Protein AF-A0A3D3HAF3-F1 (afdb_monomer_lite)

pLDDT: mean 91.96, std 9.06, range [55.16, 98.12]

Sequence (69 aa):
MSDQEMYGTFNMGAGFAVMLPVGDADQVLQTAKKLNLQAWTAGKVEAGPKQVVIKPKNITFAADALEVR

Secondary structure (DSSP, 8-state):
--HHHHHHHS-TT--------GGGHHHHHHHHHHTT----------SSSSEEEEGGGTEEEEGGG-S--

Radius of gyration: 14.04 Å; chains: 1; bounding box: 33×23×32 Å

Foldseek 3Di:
DDPQVCVLADPVPPPDDDADDPVCVVVVCVVCVVVVHDDDPPDHDDPDFPWDAPPVRRDIQHPVNNPRD

Structure (mmCIF, N/CA/C/O backbone):
data_AF-A0A3D3HAF3-F1
#
_entry.id   AF-A0A3D3HAF3-F1
#
loop_
_atom_site.group_PDB
_atom_site.id
_atom_site.type_symbol
_atom_site.label_atom_id
_atom_site.label_alt_id
_atom_site.label_comp_id
_atom_site.label_asym_id
_atom_site.label_entity_id
_atom_site.label_seq_id
_atom_site.pdbx_PDB_ins_code
_atom_site.Cartn_x
_atom_site.Cartn_y
_atom_site.Cartn_z
_atom_site.occupancy
_atom_site.B_iso_or_equiv
_atom_site.auth_seq_id
_atom_site.auth_comp_id
_atom_site.auth_asym_id
_atom_site.auth_atom_id
_atom_site.pdbx_PDB_model_num
ATOM 1 N N . MET A 1 1 ? 16.051 13.035 -9.684 1.00 71.81 1 MET A N 1
ATOM 2 C CA . MET A 1 1 ? 15.351 11.764 -9.433 1.00 71.81 1 MET A CA 1
ATOM 3 C C . MET A 1 1 ? 13.997 11.839 -10.109 1.00 71.81 1 MET A C 1
ATOM 5 O O . MET A 1 1 ? 13.313 12.843 -9.940 1.00 71.81 1 MET A O 1
ATOM 9 N N . SER A 1 2 ? 13.666 10.853 -10.933 1.00 91.94 2 SER A N 1
ATOM 10 C CA . SER A 1 2 ? 12.355 10.726 -11.576 1.00 91.94 2 SER A CA 1
ATOM 11 C C . SER A 1 2 ? 11.307 10.200 -10.590 1.00 91.94 2 SER A C 1
ATOM 13 O O . SER A 1 2 ? 11.658 9.555 -9.604 1.00 91.94 2 SER A O 1
ATOM 15 N N . ASP A 1 3 ? 10.018 10.419 -10.867 1.00 93.31 3 ASP A N 1
ATOM 16 C CA . ASP A 1 3 ? 8.936 9.834 -10.061 1.00 93.31 3 ASP A CA 1
ATOM 17 C C . ASP A 1 3 ? 9.074 8.303 -9.968 1.00 93.31 3 ASP A C 1
ATOM 19 O O . ASP A 1 3 ? 8.882 7.730 -8.901 1.00 93.31 3 ASP A O 1
ATOM 23 N N . GLN A 1 4 ? 9.480 7.631 -11.048 1.00 92.38 4 GLN A N 1
ATOM 24 C CA . GLN A 1 4 ? 9.701 6.184 -11.039 1.00 92.38 4 GLN A CA 1
ATOM 25 C C . GLN A 1 4 ? 10.803 5.758 -10.058 1.00 92.38 4 GLN A C 1
ATOM 27 O O . GLN A 1 4 ? 10.612 4.798 -9.318 1.00 92.38 4 GLN A O 1
ATOM 32 N N . GLU A 1 5 ? 11.923 6.482 -10.003 1.00 91.81 5 GLU A N 1
ATOM 33 C CA . GLU A 1 5 ? 12.984 6.229 -9.015 1.00 91.81 5 GLU A CA 1
ATOM 34 C C . GLU A 1 5 ? 12.497 6.511 -7.587 1.00 91.81 5 GLU A C 1
ATOM 36 O O . GLU A 1 5 ? 12.743 5.720 -6.682 1.00 91.81 5 GLU A O 1
ATOM 41 N N . MET A 1 6 ? 11.745 7.598 -7.381 1.00 94.44 6 MET A N 1
ATOM 42 C CA . MET A 1 6 ? 11.213 7.951 -6.060 1.00 94.44 6 MET A CA 1
ATOM 43 C C . MET A 1 6 ? 10.288 6.861 -5.502 1.00 94.44 6 MET A C 1
ATOM 45 O O . MET A 1 6 ? 10.459 6.447 -4.359 1.00 94.44 6 MET A O 1
ATOM 49 N N . TYR A 1 7 ? 9.348 6.361 -6.310 1.00 92.56 7 TYR A N 1
ATOM 50 C CA . TYR A 1 7 ? 8.414 5.299 -5.909 1.00 92.56 7 TYR A CA 1
ATOM 51 C C . TYR A 1 7 ? 9.043 3.898 -5.874 1.00 92.56 7 TYR A C 1
ATOM 53 O O . TYR A 1 7 ? 8.466 3.000 -5.265 1.00 92.56 7 TYR A O 1
ATOM 61 N N . GLY A 1 8 ? 10.194 3.699 -6.522 1.00 91.19 8 GLY A N 1
ATOM 62 C CA . GLY A 1 8 ? 10.958 2.451 -6.450 1.00 91.19 8 GLY A CA 1
ATOM 63 C C . GLY A 1 8 ? 11.868 2.354 -5.221 1.00 91.19 8 GLY A C 1
ATOM 64 O O . GLY A 1 8 ? 12.217 1.248 -4.819 1.00 91.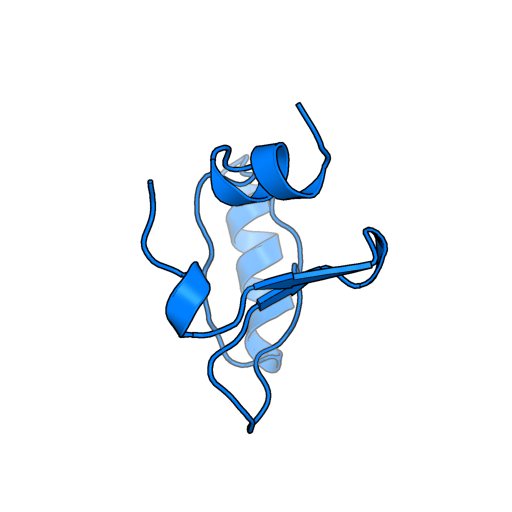19 8 GLY A O 1
ATOM 65 N N . THR A 1 9 ? 12.241 3.488 -4.617 1.00 90.31 9 THR A N 1
ATOM 66 C CA . THR A 1 9 ? 13.205 3.543 -3.501 1.00 90.31 9 THR A CA 1
ATOM 67 C C . THR A 1 9 ? 12.575 3.969 -2.175 1.00 90.31 9 THR A C 1
ATOM 69 O O . THR A 1 9 ? 12.946 3.453 -1.122 1.00 90.31 9 THR A O 1
ATOM 72 N N . PHE A 1 10 ? 11.627 4.908 -2.185 1.00 92.25 10 PHE A N 1
ATOM 73 C CA . PHE A 1 10 ? 11.033 5.455 -0.966 1.00 92.25 10 PHE A CA 1
ATOM 74 C C . PHE A 1 10 ? 9.604 4.956 -0.757 1.00 92.25 10 PHE A C 1
ATOM 76 O O . PHE A 1 10 ? 8.853 4.707 -1.693 1.00 92.25 10 PHE A O 1
ATOM 83 N N . ASN A 1 11 ? 9.189 4.886 0.507 1.00 92.00 11 ASN A N 1
ATOM 84 C CA . ASN A 1 11 ? 7.845 4.449 0.894 1.00 92.00 11 ASN A CA 1
ATOM 85 C C . ASN A 1 11 ? 6.730 5.469 0.579 1.00 92.00 11 ASN A C 1
ATOM 87 O O . ASN A 1 11 ? 5.548 5.177 0.755 1.00 92.00 11 ASN A O 1
ATOM 91 N N . MET A 1 12 ? 7.104 6.683 0.161 1.00 94.00 12 MET A N 1
ATOM 92 C CA . MET A 1 12 ? 6.198 7.783 -0.183 1.00 94.00 12 MET A CA 1
ATOM 93 C C . MET A 1 12 ? 5.138 8.086 0.893 1.00 94.00 12 MET A C 1
ATOM 95 O O . MET A 1 12 ? 4.014 8.473 0.579 1.00 94.00 12 MET A O 1
ATOM 99 N N . GLY A 1 13 ? 5.506 7.927 2.170 1.00 91.88 13 GLY A N 1
ATOM 100 C CA . GLY A 1 13 ? 4.650 8.206 3.327 1.00 91.88 13 GLY A CA 1
ATOM 101 C C . GLY A 1 13 ? 3.854 7.007 3.853 1.00 91.88 13 GLY A C 1
ATOM 102 O O . GLY A 1 13 ? 3.201 7.135 4.887 1.00 91.88 13 GLY A O 1
ATOM 103 N N . ALA A 1 14 ? 3.926 5.840 3.205 1.00 92.94 14 ALA A N 1
ATOM 104 C CA . ALA A 1 14 ? 3.236 4.621 3.629 1.00 92.94 14 ALA A CA 1
ATOM 105 C C . ALA A 1 14 ? 4.227 3.580 4.178 1.00 92.94 14 ALA A C 1
ATOM 107 O O . ALA A 1 14 ? 4.867 2.856 3.424 1.00 92.94 14 ALA A O 1
ATOM 108 N N . GLY A 1 15 ? 4.360 3.484 5.505 1.00 92.50 15 GLY A N 1
ATOM 109 C CA . GLY A 1 15 ? 5.342 2.591 6.142 1.00 92.50 15 GLY A CA 1
ATOM 110 C C . GLY A 1 15 ? 5.012 1.094 6.074 1.00 92.50 15 GLY A C 1
ATOM 111 O O . GLY A 1 15 ? 5.908 0.266 6.213 1.00 92.50 15 GLY A O 1
ATOM 112 N N . PHE A 1 16 ? 3.744 0.737 5.872 1.00 90.75 16 PHE A N 1
ATOM 113 C CA . PHE A 1 16 ? 3.290 -0.645 5.736 1.00 90.75 16 PHE A CA 1
ATOM 114 C C . PHE A 1 16 ? 2.002 -0.708 4.910 1.00 90.75 16 PHE A C 1
ATOM 116 O O . PHE A 1 16 ? 1.279 0.281 4.779 1.00 90.75 16 PHE A O 1
ATOM 123 N N . ALA A 1 17 ? 1.704 -1.893 4.382 1.00 93.88 17 ALA A N 1
ATOM 124 C 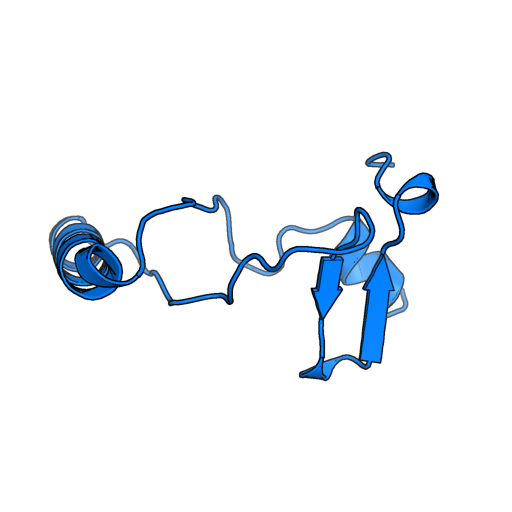CA . ALA A 1 17 ? 0.460 -2.195 3.689 1.00 93.88 17 ALA A CA 1
ATOM 125 C C . ALA A 1 17 ? -0.144 -3.480 4.261 1.00 93.88 17 ALA A C 1
ATOM 127 O O . ALA A 1 17 ? 0.579 -4.416 4.601 1.00 93.88 17 ALA A O 1
ATOM 128 N N . VAL A 1 18 ? -1.472 -3.526 4.356 1.00 94.56 18 VAL A N 1
ATOM 129 C CA . VAL A 1 18 ? -2.219 -4.711 4.792 1.00 94.56 18 VAL A CA 1
ATOM 130 C C . VAL A 1 18 ? -3.139 -5.136 3.660 1.00 94.56 18 VAL A C 1
ATOM 132 O O . VAL A 1 18 ? -3.868 -4.319 3.102 1.00 94.56 18 VAL A O 1
ATOM 135 N N . MET A 1 19 ? -3.092 -6.420 3.321 1.00 95.88 19 MET A N 1
ATOM 136 C CA . MET A 1 19 ? -3.933 -7.030 2.295 1.00 95.88 19 MET A CA 1
ATOM 137 C C . MET A 1 19 ? -5.066 -7.769 3.000 1.00 95.88 19 MET A C 1
ATOM 139 O O . MET A 1 19 ? -4.806 -8.620 3.848 1.00 95.88 19 MET A O 1
ATOM 143 N N . LEU A 1 20 ? -6.310 -7.417 2.684 1.00 96.50 20 LEU A N 1
ATOM 144 C CA . LEU A 1 20 ? -7.497 -7.912 3.381 1.00 96.50 20 LEU A CA 1
ATOM 145 C C . LEU A 1 20 ? -8.705 -8.026 2.435 1.00 96.50 20 LEU A C 1
ATOM 147 O O . LEU A 1 20 ? -8.699 -7.402 1.367 1.00 96.50 20 LEU A O 1
ATOM 151 N N . PRO A 1 21 ? -9.742 -8.804 2.799 1.00 97.00 21 PRO A N 1
ATOM 152 C CA . PRO A 1 21 ? -11.014 -8.817 2.083 1.00 97.00 21 PRO A CA 1
ATOM 153 C C . PRO A 1 21 ? -11.669 -7.434 2.075 1.00 97.00 21 PRO A C 1
ATOM 155 O O . PRO A 1 21 ? -11.728 -6.763 3.099 1.00 97.00 21 PRO A O 1
ATOM 158 N N . VAL A 1 22 ? -12.231 -7.019 0.938 1.00 94.06 22 VAL A N 1
ATOM 159 C CA . VAL A 1 22 ? -12.796 -5.664 0.770 1.00 94.06 22 VAL A CA 1
ATOM 160 C C . VAL A 1 22 ? -13.854 -5.295 1.824 1.00 94.06 22 VAL A C 1
ATOM 162 O O . VAL A 1 22 ? -13.933 -4.134 2.214 1.00 94.06 22 VAL A O 1
ATOM 165 N N . GLY A 1 23 ? -14.620 -6.273 2.322 1.00 96.62 23 GLY A N 1
ATOM 166 C CA . GLY A 1 23 ? -15.640 -6.062 3.357 1.00 96.62 23 GLY A CA 1
ATOM 167 C C . GLY A 1 23 ? -15.085 -5.641 4.723 1.00 96.62 23 GLY A C 1
ATOM 168 O O . GLY A 1 23 ? -15.807 -5.022 5.498 1.00 96.62 23 GLY A O 1
ATOM 169 N N . ASP A 1 24 ? -13.804 -5.903 4.995 1.00 97.25 24 ASP A N 1
ATOM 170 C CA . ASP A 1 24 ? -13.171 -5.601 6.285 1.00 97.25 24 ASP A CA 1
ATOM 171 C C . ASP A 1 24 ? -12.471 -4.229 6.297 1.00 97.25 24 ASP A C 1
ATOM 173 O O . ASP A 1 24 ? -11.991 -3.778 7.343 1.00 97.25 24 ASP A O 1
ATOM 177 N N . ALA A 1 25 ? -12.401 -3.543 5.149 1.00 96.31 25 ALA A N 1
ATOM 178 C CA . ALA A 1 25 ? -11.625 -2.313 4.985 1.00 96.31 25 ALA A CA 1
ATOM 179 C C . ALA A 1 25 ? -12.062 -1.206 5.959 1.00 96.31 25 ALA A C 1
ATOM 181 O O . ALA A 1 25 ? -11.221 -0.614 6.638 1.00 96.31 25 ALA A O 1
ATOM 182 N N . ASP A 1 26 ? -13.369 -0.969 6.091 1.00 96.69 26 ASP A N 1
ATOM 183 C CA . ASP A 1 26 ? -13.900 0.083 6.965 1.00 96.69 26 ASP A CA 1
ATOM 184 C C . ASP A 1 26 ? -13.591 -0.186 8.442 1.00 96.69 26 ASP A C 1
ATOM 186 O O . ASP A 1 26 ? -13.207 0.727 9.178 1.00 96.69 26 ASP A O 1
ATOM 190 N N . GLN A 1 27 ? -13.696 -1.444 8.881 1.00 97.50 27 GLN A N 1
ATOM 191 C CA . GLN A 1 27 ? -13.368 -1.831 10.253 1.00 97.50 27 GLN A CA 1
ATOM 192 C C . GLN A 1 27 ? -11.880 -1.607 10.551 1.00 97.50 27 GLN A C 1
ATOM 194 O O . GLN A 1 27 ? -11.521 -1.107 11.624 1.00 97.50 27 GLN A O 1
ATOM 199 N N . VAL A 1 28 ? -11.003 -1.945 9.604 1.00 97.31 28 VAL A N 1
ATOM 200 C CA . VAL A 1 28 ? -9.559 -1.726 9.745 1.00 97.31 28 VAL A CA 1
ATOM 201 C C . VAL A 1 28 ? -9.218 -0.237 9.760 1.00 97.31 28 VAL A C 1
ATOM 203 O O . VAL A 1 28 ? -8.467 0.191 10.638 1.00 97.31 28 VAL A O 1
ATOM 206 N N . LEU A 1 29 ? -9.819 0.581 8.892 1.00 96.81 29 LEU A N 1
ATOM 207 C CA . LEU A 1 29 ? -9.629 2.038 8.901 1.00 96.81 29 LEU A CA 1
ATOM 208 C C . LEU A 1 29 ? -10.101 2.676 10.217 1.00 96.81 29 LEU A C 1
ATOM 210 O O . LEU A 1 29 ? -9.403 3.515 10.792 1.00 96.81 29 LEU A O 1
ATOM 214 N N . GLN A 1 30 ? -11.251 2.248 10.746 1.00 97.69 30 GLN A N 1
ATOM 215 C CA . GLN A 1 30 ? -11.732 2.701 12.055 1.00 97.69 30 GLN A CA 1
ATOM 216 C C . GLN A 1 30 ? -10.779 2.303 13.187 1.00 97.69 30 GLN A C 1
ATOM 218 O O . GLN A 1 30 ? -10.556 3.084 14.113 1.00 97.69 30 GLN A O 1
ATOM 223 N N . THR A 1 31 ? -10.205 1.102 13.118 1.00 97.12 31 THR A N 1
ATOM 224 C CA . THR A 1 31 ? -9.242 0.607 14.109 1.00 97.12 31 THR A CA 1
ATOM 225 C C . THR A 1 31 ? -7.938 1.400 14.049 1.00 97.12 31 THR A C 1
ATOM 227 O O . THR A 1 31 ? -7.470 1.869 15.084 1.00 97.12 31 THR A O 1
ATOM 230 N N . ALA A 1 32 ? -7.402 1.644 12.851 1.00 96.69 32 ALA A N 1
ATOM 231 C CA . ALA A 1 32 ? -6.226 2.486 12.643 1.00 96.69 32 ALA A CA 1
ATOM 232 C C . ALA A 1 32 ? -6.430 3.887 13.239 1.00 96.69 32 ALA A C 1
ATOM 234 O O . ALA A 1 32 ? -5.594 4.360 14.008 1.00 96.69 32 ALA A O 1
ATOM 235 N N . LYS A 1 33 ? -7.598 4.500 12.999 1.00 97.00 33 LYS A N 1
ATOM 236 C CA . LYS A 1 33 ? -7.953 5.802 13.579 1.00 97.00 33 LYS A CA 1
ATOM 237 C C . LYS A 1 33 ? -7.943 5.790 15.112 1.00 97.00 33 LYS A C 1
ATOM 239 O O . LYS A 1 33 ? -7.435 6.731 15.712 1.00 97.00 33 LYS A O 1
ATOM 244 N N . LYS A 1 34 ? -8.468 4.739 15.757 1.00 98.12 34 LYS A N 1
ATOM 245 C CA . LYS A 1 34 ? -8.442 4.590 17.231 1.00 98.12 34 LYS A CA 1
ATOM 246 C C . LYS A 1 34 ? -7.020 4.475 17.786 1.00 98.12 34 LYS A C 1
ATOM 248 O O . LYS A 1 34 ? -6.776 4.883 18.915 1.00 98.12 34 LYS A O 1
ATOM 253 N N . LEU A 1 35 ? -6.097 3.940 16.992 1.00 96.88 35 LEU A N 1
ATOM 254 C CA . LEU A 1 35 ? -4.676 3.824 17.321 1.00 96.88 35 LEU A CA 1
ATOM 255 C C . LEU A 1 35 ? -3.865 5.076 16.936 1.00 96.88 35 LEU A C 1
ATOM 257 O O . LEU A 1 35 ? -2.640 5.042 17.001 1.00 96.88 35 LEU A O 1
ATOM 261 N N . ASN A 1 36 ? -4.522 6.171 16.529 1.00 96.81 36 ASN A N 1
ATOM 262 C CA . ASN A 1 36 ? -3.886 7.380 15.991 1.00 96.81 36 ASN A CA 1
ATOM 263 C C . ASN A 1 36 ? -2.977 7.120 14.774 1.00 96.81 36 ASN A C 1
ATOM 265 O O . ASN A 1 36 ? -2.028 7.863 14.525 1.00 96.81 36 ASN A O 1
ATOM 269 N N . LEU A 1 37 ? -3.280 6.082 13.991 1.00 95.88 37 LEU A N 1
ATOM 270 C CA . LEU A 1 37 ? -2.611 5.783 12.730 1.00 95.88 37 LEU A CA 1
ATOM 271 C C . LEU A 1 37 ? -3.395 6.389 11.563 1.00 95.88 37 LEU A C 1
ATOM 273 O O . LEU A 1 37 ? -4.623 6.286 11.495 1.00 95.88 37 LEU A O 1
ATOM 277 N N . GLN A 1 38 ? -2.674 6.988 10.616 1.00 95.19 38 GLN A N 1
ATOM 278 C CA . GLN A 1 38 ? -3.239 7.369 9.324 1.00 95.19 38 GLN A CA 1
ATOM 279 C C . GLN A 1 38 ? -3.213 6.159 8.391 1.00 95.19 38 GLN A C 1
ATOM 281 O O . GLN A 1 38 ? -2.180 5.511 8.237 1.00 95.19 38 GLN A O 1
ATOM 286 N N . ALA A 1 39 ? -4.356 5.853 7.788 1.00 96.19 39 ALA A N 1
ATOM 287 C CA . ALA A 1 39 ? -4.510 4.745 6.861 1.00 96.19 39 ALA A CA 1
ATOM 288 C C . ALA A 1 39 ? -5.513 5.113 5.766 1.00 96.19 39 ALA A C 1
ATOM 290 O O . ALA A 1 39 ? -6.415 5.928 5.976 1.00 96.19 39 ALA A O 1
ATOM 291 N N . TRP A 1 40 ? -5.355 4.487 4.603 1.00 95.12 40 TR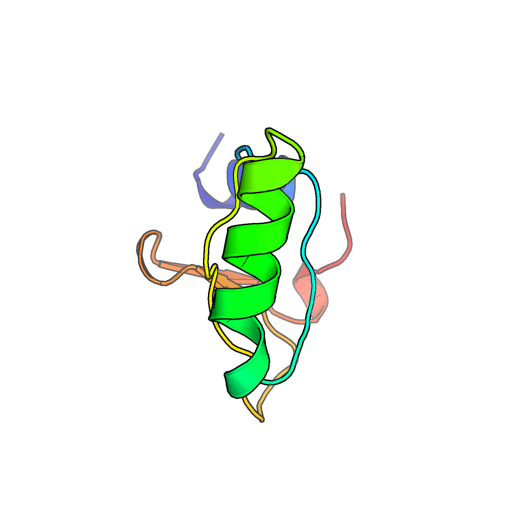P A N 1
ATOM 292 C CA . TRP A 1 40 ? -6.178 4.722 3.421 1.00 95.12 40 TRP A CA 1
ATOM 293 C C . TRP A 1 40 ? -6.385 3.405 2.677 1.00 95.12 40 TRP A C 1
ATOM 295 O O . TRP A 1 40 ? -5.524 2.523 2.710 1.00 95.12 40 TRP A O 1
ATOM 305 N N . THR A 1 41 ? -7.482 3.297 1.932 1.00 95.38 41 THR A N 1
ATOM 306 C CA . THR A 1 41 ? -7.638 2.236 0.931 1.00 95.38 41 THR A CA 1
ATOM 307 C C . THR A 1 41 ? -6.733 2.551 -0.260 1.00 95.38 41 THR A C 1
ATOM 309 O O . THR A 1 41 ? -7.091 3.340 -1.131 1.00 95.38 41 THR A O 1
ATOM 312 N N . ALA A 1 42 ? -5.533 1.965 -0.276 1.00 94.06 42 ALA A N 1
ATOM 313 C CA . ALA A 1 42 ? -4.485 2.291 -1.248 1.00 94.06 42 ALA A CA 1
ATOM 314 C C . ALA A 1 42 ? -4.720 1.702 -2.653 1.00 94.06 42 ALA A C 1
ATOM 316 O O . ALA A 1 42 ? -4.134 2.166 -3.630 1.00 94.06 42 ALA A O 1
ATOM 317 N N . GLY A 1 43 ? -5.565 0.678 -2.776 1.00 95.12 43 GLY A N 1
ATOM 318 C CA . GLY A 1 43 ? -5.833 0.017 -4.047 1.00 95.12 43 GLY A CA 1
ATOM 319 C C . GLY A 1 43 ? -6.457 -1.359 -3.864 1.00 95.12 43 GLY A C 1
ATOM 320 O O . GLY A 1 43 ? -7.068 -1.647 -2.838 1.00 95.12 43 GLY A O 1
ATOM 321 N N . LYS A 1 44 ? -6.303 -2.204 -4.883 1.00 96.31 44 LYS A N 1
ATOM 322 C CA . LYS A 1 44 ? -6.805 -3.579 -4.909 1.00 96.31 44 LYS A CA 1
ATOM 323 C C . LYS A 1 44 ? -5.823 -4.496 -5.627 1.00 96.31 44 LYS A C 1
ATOM 325 O O . LYS A 1 44 ? -5.026 -4.038 -6.443 1.00 96.31 44 LYS A O 1
ATOM 330 N N . VAL A 1 45 ? -5.932 -5.785 -5.339 1.00 95.81 45 VAL A N 1
ATOM 331 C CA . VAL A 1 45 ? -5.201 -6.854 -6.022 1.00 95.81 45 VAL A CA 1
ATOM 332 C C . VAL A 1 45 ? -6.144 -7.504 -7.013 1.00 95.81 45 VAL A C 1
ATOM 334 O O . VAL A 1 45 ? -7.289 -7.804 -6.680 1.00 95.81 45 VAL A O 1
ATOM 337 N N . GLU A 1 46 ? -5.664 -7.714 -8.229 1.00 95.75 46 GLU A N 1
ATOM 338 C CA . GLU A 1 46 ? -6.427 -8.324 -9.311 1.00 95.75 46 GLU A CA 1
ATOM 339 C C . GLU A 1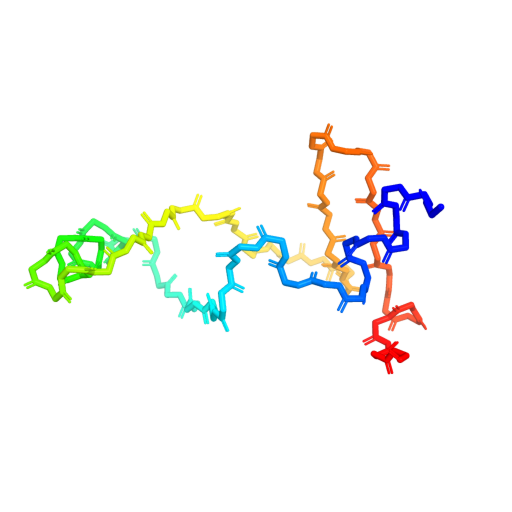 46 ? -5.627 -9.493 -9.886 1.00 95.75 46 GLU A C 1
ATOM 341 O O . GLU A 1 46 ? -4.395 -9.501 -9.829 1.00 95.75 46 GLU A O 1
ATOM 346 N N . ALA A 1 47 ? -6.322 -10.488 -10.438 1.00 96.81 47 ALA A N 1
ATOM 347 C CA . ALA A 1 47 ? -5.664 -11.553 -11.181 1.00 96.81 47 ALA A CA 1
ATOM 348 C C . ALA A 1 47 ? -4.981 -10.965 -12.427 1.00 96.81 47 ALA A C 1
ATOM 350 O O . ALA A 1 47 ? -5.591 -10.196 -13.171 1.00 96.81 47 ALA A O 1
ATOM 351 N N . GLY A 1 48 ? -3.722 -11.332 -12.660 1.00 95.69 48 GLY A N 1
ATOM 352 C CA . GLY A 1 48 ? -2.943 -10.812 -13.777 1.00 95.69 48 GLY A CA 1
ATOM 353 C C . GLY A 1 48 ? -1.439 -11.024 -13.600 1.00 95.69 48 GLY A C 1
ATOM 354 O O . GLY A 1 48 ? -1.019 -11.778 -12.717 1.00 95.69 48 GLY A O 1
ATOM 355 N N . PRO A 1 49 ? -0.619 -10.371 -14.441 1.00 94.75 49 PRO A N 1
ATOM 356 C CA . PRO A 1 49 ? 0.833 -10.388 -14.309 1.00 94.75 49 PRO A CA 1
ATOM 357 C C . PRO A 1 49 ? 1.282 -9.888 -12.931 1.00 94.75 49 PRO A C 1
ATOM 359 O O . PRO A 1 49 ? 0.647 -9.013 -12.342 1.00 94.75 49 PRO A O 1
ATOM 362 N N . LYS A 1 50 ? 2.412 -10.400 -12.429 1.00 94.50 50 LYS A N 1
ATOM 363 C CA . LYS A 1 50 ? 3.039 -9.885 -11.205 1.00 94.50 50 LYS A CA 1
ATOM 364 C C . LYS A 1 50 ? 3.561 -8.473 -11.475 1.00 94.50 50 LYS A C 1
ATOM 366 O O . LYS A 1 50 ? 4.624 -8.313 -12.068 1.00 94.50 50 LYS A O 1
ATOM 371 N N . GLN A 1 51 ? 2.802 -7.468 -11.052 1.00 95.25 51 GLN A N 1
ATOM 372 C CA . GLN A 1 51 ? 3.148 -6.066 -11.253 1.00 95.25 51 GLN A CA 1
ATOM 373 C C . GLN A 1 51 ? 2.493 -5.153 -10.213 1.00 95.25 51 GLN A C 1
ATOM 375 O O . GLN A 1 51 ? 1.466 -5.495 -9.626 1.00 95.25 51 GLN A O 1
ATOM 380 N N . VAL A 1 52 ? 3.058 -3.960 -10.043 1.00 95.06 52 VAL A N 1
ATOM 381 C CA . VAL A 1 52 ? 2.461 -2.853 -9.285 1.00 95.06 52 VAL A CA 1
ATOM 382 C C . VAL A 1 52 ? 2.205 -1.696 -10.244 1.00 95.06 52 VAL A C 1
ATOM 384 O O . VAL A 1 52 ? 3.120 -1.245 -10.929 1.00 95.06 52 VAL A O 1
ATOM 387 N N . VAL A 1 53 ? 0.963 -1.206 -10.294 1.00 96.31 53 VAL A N 1
ATOM 388 C CA . VAL A 1 53 ? 0.555 -0.113 -11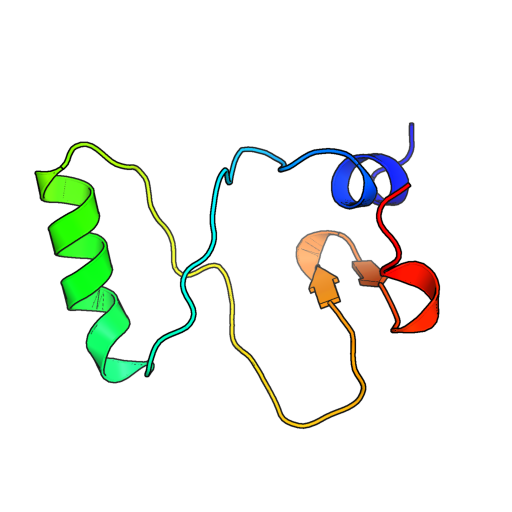.191 1.00 96.31 53 VAL A CA 1
ATOM 389 C C . VAL A 1 53 ? 0.138 1.107 -10.377 1.00 96.31 53 VAL A C 1
ATOM 391 O O . VAL A 1 53 ? -0.893 1.094 -9.704 1.00 96.31 53 VAL A O 1
ATOM 394 N N . ILE A 1 54 ? 0.898 2.195 -10.493 1.00 95.62 54 ILE A N 1
ATOM 395 C CA . ILE A 1 54 ? 0.596 3.485 -9.864 1.00 95.62 54 ILE A CA 1
ATOM 396 C C . ILE A 1 54 ? -0.045 4.386 -10.919 1.00 95.62 54 ILE A C 1
ATOM 398 O O . ILE A 1 54 ? 0.609 5.213 -11.558 1.00 95.62 54 ILE A O 1
ATOM 402 N N . LYS A 1 55 ? -1.357 4.205 -11.117 1.00 95.81 55 LYS A N 1
ATOM 403 C CA . LYS A 1 55 ? -2.123 4.860 -12.195 1.00 95.81 55 LYS A CA 1
ATOM 404 C C . LYS A 1 55 ? -1.966 6.389 -12.237 1.00 95.81 55 LYS A C 1
ATOM 406 O O . LYS A 1 55 ? -1.695 6.896 -13.321 1.00 95.81 55 LYS A O 1
ATOM 411 N N . PRO A 1 56 ? -2.052 7.139 -11.116 1.00 94.12 56 PRO A N 1
ATOM 412 C CA . PRO A 1 56 ? -1.949 8.603 -11.151 1.00 94.12 56 PRO A CA 1
ATOM 413 C C . PRO A 1 56 ? -0.577 9.126 -11.594 1.00 94.12 56 PRO A C 1
ATOM 415 O O . PRO A 1 56 ? -0.459 10.288 -11.969 1.00 94.12 56 PRO A O 1
ATOM 418 N N . LYS A 1 57 ? 0.459 8.283 -11.524 1.00 94.44 57 LYS A N 1
ATOM 419 C CA . LYS A 1 57 ? 1.833 8.611 -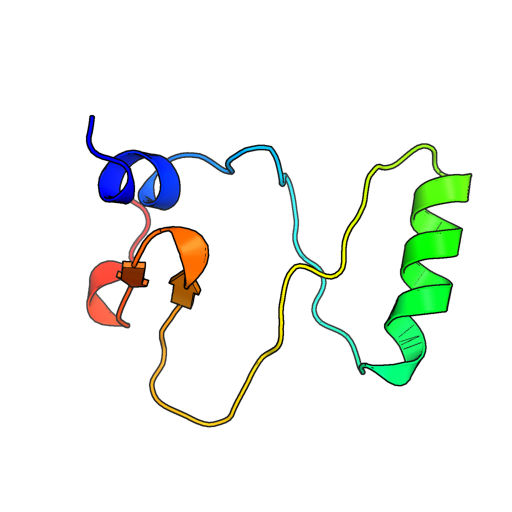11.915 1.00 94.44 57 LYS A CA 1
ATOM 420 C C . LYS A 1 57 ? 2.236 8.010 -13.258 1.00 94.44 57 LYS A C 1
ATOM 422 O O . LYS A 1 57 ? 3.341 8.268 -13.717 1.00 94.44 57 LYS A O 1
ATOM 427 N N . ASN A 1 58 ? 1.353 7.228 -13.885 1.00 95.69 58 ASN A N 1
ATOM 428 C CA . ASN A 1 58 ? 1.642 6.470 -15.099 1.00 95.69 58 ASN A CA 1
ATOM 429 C C . ASN A 1 58 ? 2.887 5.561 -14.958 1.00 95.69 58 ASN A C 1
ATOM 431 O O . ASN A 1 58 ? 3.704 5.467 -15.869 1.00 95.69 58 ASN A O 1
ATOM 435 N N . ILE A 1 59 ? 3.041 4.907 -13.798 1.00 95.31 59 ILE A N 1
ATOM 436 C CA . ILE A 1 59 ? 4.166 4.004 -13.498 1.00 95.31 59 ILE A CA 1
ATOM 437 C C . ILE A 1 59 ? 3.661 2.564 -13.409 1.00 95.31 59 ILE A C 1
ATOM 439 O O . ILE A 1 59 ? 2.647 2.295 -12.759 1.00 95.31 59 ILE A O 1
ATOM 443 N N . THR A 1 60 ? 4.399 1.635 -14.018 1.00 95.44 60 THR A N 1
ATOM 444 C CA . THR A 1 60 ? 4.215 0.189 -13.842 1.00 95.44 60 THR A CA 1
ATOM 445 C C . THR A 1 60 ? 5.549 -0.455 -13.488 1.00 95.44 60 THR A C 1
ATOM 447 O O . THR A 1 60 ? 6.503 -0.360 -14.256 1.00 95.44 60 THR A O 1
ATOM 450 N N . PHE A 1 61 ? 5.604 -1.129 -12.342 1.00 93.88 61 PHE A N 1
ATOM 451 C CA . PHE A 1 61 ? 6.719 -1.989 -11.954 1.00 93.88 61 PHE A CA 1
ATOM 452 C C . PHE A 1 61 ? 6.353 -3.435 -12.280 1.00 93.88 61 PHE A C 1
ATOM 454 O O . PHE A 1 61 ? 5.486 -4.014 -11.623 1.00 93.88 61 PHE A O 1
ATOM 461 N N . ALA A 1 62 ? 6.971 -3.995 -13.319 1.00 91.62 62 ALA A N 1
ATOM 462 C CA . ALA A 1 62 ? 6.810 -5.394 -13.703 1.00 91.62 62 ALA A CA 1
ATOM 463 C C . ALA A 1 62 ? 7.668 -6.323 -12.825 1.00 91.62 62 ALA A C 1
ATOM 465 O O . ALA A 1 62 ? 8.488 -5.868 -12.029 1.00 91.62 62 ALA A O 1
ATOM 466 N N . ALA A 1 63 ? 7.454 -7.633 -12.946 1.00 86.50 63 ALA A N 1
ATOM 467 C CA . ALA A 1 63 ? 8.055 -8.653 -12.085 1.00 86.50 63 ALA A CA 1
ATOM 468 C C . ALA A 1 63 ? 9.587 -8.576 -11.971 1.00 86.50 63 ALA A C 1
ATOM 470 O O . ALA A 1 63 ? 10.126 -8.825 -10.896 1.00 86.50 63 ALA A O 1
ATOM 471 N N . ASP A 1 64 ? 10.250 -8.242 -13.073 1.00 80.19 64 ASP A N 1
ATOM 472 C CA . ASP A 1 64 ? 11.696 -8.079 -13.237 1.00 80.19 64 ASP A CA 1
ATOM 473 C C . ASP A 1 64 ? 12.243 -6.790 -12.602 1.00 80.19 64 ASP A C 1
ATOM 475 O O . ASP A 1 64 ? 13.412 -6.722 -12.240 1.00 80.19 64 ASP A O 1
ATOM 479 N N . ALA A 1 65 ? 11.391 -5.782 -12.425 1.00 72.25 65 ALA A N 1
ATOM 480 C CA . ALA A 1 65 ? 11.724 -4.506 -11.803 1.00 72.25 65 ALA A CA 1
ATOM 481 C C . ALA A 1 65 ? 11.390 -4.450 -10.299 1.00 72.25 65 ALA A C 1
ATOM 483 O O . ALA A 1 65 ? 11.596 -3.411 -9.676 1.00 72.25 65 ALA A O 1
ATOM 484 N N . LEU A 1 66 ? 10.851 -5.530 -9.715 1.00 67.75 66 LEU A N 1
ATOM 485 C CA . LEU A 1 66 ? 10.432 -5.593 -8.304 1.00 67.75 66 LEU A CA 1
ATOM 486 C C . LEU A 1 66 ? 11.547 -6.015 -7.332 1.00 67.75 66 LEU A C 1
ATOM 488 O O . LEU A 1 66 ? 11.282 -6.162 -6.138 1.00 67.75 66 LEU A O 1
ATOM 492 N N . GLU A 1 67 ? 12.777 -6.219 -7.804 1.00 66.12 67 GLU A N 1
ATOM 493 C CA . GLU A 1 67 ? 13.925 -6.315 -6.902 1.00 66.12 67 GLU A CA 1
ATOM 494 C C . GLU A 1 67 ? 14.213 -4.927 -6.323 1.00 66.12 67 GLU A C 1
ATOM 496 O O . GLU A 1 67 ? 14.548 -3.990 -7.050 1.00 66.12 67 GLU A O 1
ATOM 501 N N . VAL A 1 68 ? 14.032 -4.796 -5.005 1.00 55.41 68 VAL A N 1
ATOM 502 C CA . VAL A 1 68 ? 14.401 -3.586 -4.263 1.00 55.41 68 VAL A CA 1
ATOM 503 C C . VAL A 1 68 ? 15.892 -3.343 -4.498 1.00 55.41 68 VAL A C 1
ATOM 505 O O . VAL A 1 68 ? 16.704 -4.227 -4.222 1.00 55.41 68 VAL A O 1
ATOM 508 N N . ARG A 1 69 ? 16.232 -2.170 -5.036 1.00 55.16 69 ARG A N 1
ATOM 509 C CA . ARG A 1 69 ? 17.617 -1.705 -5.162 1.00 55.16 69 ARG A CA 1
ATOM 510 C C . ARG A 1 69 ? 18.036 -0.929 -3.927 1.00 55.16 69 ARG A C 1
ATOM 512 O O . ARG A 1 69 ? 17.198 -0.145 -3.429 1.00 55.16 69 ARG A O 1
#